Protein AF-A0ABD6RUB2-F1 (afdb_monomer)

Radius of gyration: 17.49 Å; Cα contacts (8 Å, |Δi|>4): 48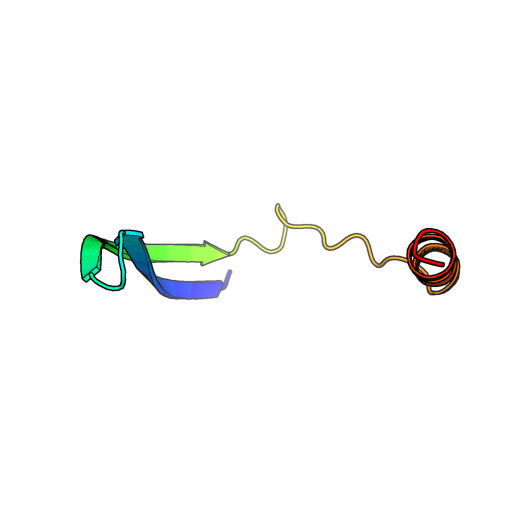; chains: 1; bounding box: 36×28×36 Å

Mean predicted aligned error: 14.31 Å

Sequence (49 aa):
MFNFSGVLSIKKDGEIIYEKKDTFTLNKEKTSYEKFTEDKIKLIQEANV

Organism: Clostridium sporogenes (NCBI:txid1509)

Secondary structure (DSSP, 8-state):
-EEEEEEEEEEETTEEEEEEEEEEEE-TTTS------HHHHHHHHHTT-

Foldseek 3Di:
DDKDWDWDFDDDPNHTPDIDIDIDDDDCVVDPPPPPDPVVVVVVVVVPD

pLDDT: mean 72.52, std 17.08, range [43.91, 96.38]

Structure (mmCIF, N/CA/C/O backbone):
data_AF-A0ABD6RUB2-F1
#
_entry.id   AF-A0ABD6RUB2-F1
#
loop_
_atom_site.group_PDB
_atom_site.id
_atom_site.type_symbol
_atom_site.label_atom_id
_atom_site.label_alt_id
_atom_site.label_comp_id
_atom_site.label_asym_id
_atom_site.label_entity_id
_atom_site.label_seq_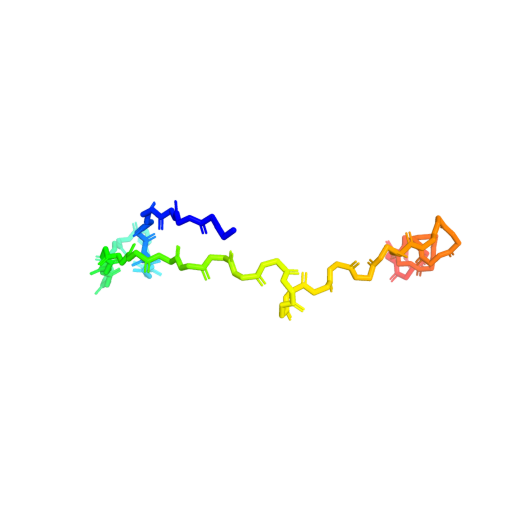id
_atom_site.pdbx_PDB_ins_code
_atom_site.Cartn_x
_atom_site.Cartn_y
_atom_site.Cartn_z
_atom_site.occupancy
_atom_site.B_iso_or_equiv
_atom_site.auth_seq_id
_atom_site.auth_comp_id
_atom_site.auth_asym_id
_atom_site.auth_atom_id
_atom_site.pdbx_PDB_model_num
ATOM 1 N N . MET A 1 1 ? 14.456 -3.842 5.373 1.00 69.00 1 MET A N 1
ATOM 2 C CA . MET A 1 1 ? 13.660 -3.310 4.247 1.00 69.00 1 MET A CA 1
ATOM 3 C C . MET A 1 1 ? 12.344 -4.064 4.227 1.00 69.00 1 MET A C 1
ATOM 5 O O . MET A 1 1 ? 12.391 -5.285 4.291 1.00 69.00 1 MET A O 1
ATOM 9 N N . PHE A 1 2 ? 11.205 -3.373 4.263 1.00 73.94 2 PHE A N 1
ATOM 10 C CA . PHE A 1 2 ? 9.888 -4.017 4.283 1.00 73.94 2 PHE A CA 1
ATOM 11 C C . PHE A 1 2 ? 9.106 -3.594 3.043 1.00 73.94 2 PHE A C 1
ATOM 13 O O . PHE A 1 2 ? 8.970 -2.399 2.793 1.00 73.94 2 PHE A O 1
ATOM 20 N N . ASN A 1 3 ? 8.614 -4.563 2.277 1.00 78.25 3 ASN A N 1
ATOM 21 C CA . ASN A 1 3 ? 7.826 -4.314 1.076 1.00 78.25 3 ASN A CA 1
ATOM 22 C C . ASN A 1 3 ? 6.376 -4.680 1.365 1.00 78.25 3 ASN A C 1
ATOM 24 O O . ASN A 1 3 ? 6.113 -5.749 1.913 1.00 78.25 3 ASN A O 1
ATOM 28 N N . PHE A 1 4 ? 5.447 -3.819 0.972 1.00 81.31 4 PHE A N 1
ATOM 29 C CA . PHE A 1 4 ? 4.023 -4.118 1.036 1.00 81.31 4 PHE A CA 1
ATOM 30 C C . PHE A 1 4 ? 3.351 -3.738 -0.276 1.00 81.31 4 PHE A C 1
ATOM 32 O O . PHE A 1 4 ? 3.733 -2.771 -0.934 1.00 81.31 4 PHE A O 1
ATOM 39 N N . SER A 1 5 ? 2.355 -4.521 -0.670 1.00 86.38 5 SER A N 1
ATOM 40 C CA . SER A 1 5 ? 1.481 -4.182 -1.785 1.00 86.38 5 SER A CA 1
ATOM 41 C C . SER A 1 5 ? 0.255 -3.459 -1.246 1.00 86.38 5 SER A C 1
ATOM 43 O O . SER A 1 5 ? -0.281 -3.804 -0.192 1.00 86.38 5 SER A O 1
ATOM 45 N N . GLY A 1 6 ? -0.159 -2.413 -1.947 1.00 87.81 6 GLY A N 1
ATOM 46 C CA . GLY A 1 6 ? -1.300 -1.600 -1.564 1.00 87.81 6 GLY A CA 1
ATOM 47 C C . GLY A 1 6 ? -2.039 -1.099 -2.789 1.00 87.81 6 GLY A C 1
ATOM 48 O O . GLY A 1 6 ? -1.530 -1.127 -3.910 1.00 87.81 6 GLY A O 1
ATOM 49 N N . VAL A 1 7 ? -3.259 -0.636 -2.562 1.00 90.62 7 VAL A N 1
ATOM 50 C CA . VAL A 1 7 ? -4.079 -0.020 -3.597 1.00 90.62 7 VAL A CA 1
ATOM 51 C C . VAL A 1 7 ? -4.284 1.439 -3.224 1.00 90.62 7 VAL A C 1
ATOM 53 O O . VAL A 1 7 ? -4.814 1.737 -2.156 1.00 90.62 7 VAL A O 1
ATOM 56 N N . LEU A 1 8 ? -3.849 2.346 -4.094 1.00 85.50 8 LEU A N 1
ATOM 57 C CA . LEU A 1 8 ? -4.182 3.760 -4.009 1.00 85.50 8 LEU A CA 1
ATOM 58 C C . LEU A 1 8 ? -5.466 3.995 -4.803 1.00 85.50 8 LEU A C 1
ATOM 60 O O . LEU A 1 8 ? -5.469 3.852 -6.025 1.00 85.50 8 LEU A O 1
ATOM 64 N N . SER A 1 9 ? -6.540 4.368 -4.114 1.00 90.38 9 SER A N 1
ATOM 65 C CA . SER A 1 9 ? -7.829 4.673 -4.734 1.00 90.38 9 SER A CA 1
ATOM 66 C C . SER A 1 9 ? -8.256 6.111 -4.447 1.00 90.38 9 SER A C 1
ATOM 68 O O . SER A 1 9 ? -8.260 6.517 -3.284 1.00 90.38 9 SER A O 1
ATOM 70 N N . ILE A 1 10 ? -8.667 6.854 -5.477 1.00 91.81 10 ILE A N 1
ATOM 71 C CA . ILE A 1 10 ? -9.317 8.165 -5.335 1.00 91.81 10 ILE A CA 1
ATOM 72 C C . ILE A 1 10 ? -10.810 7.970 -5.572 1.00 91.81 10 ILE A C 1
ATOM 74 O O . ILE A 1 10 ? -11.215 7.399 -6.588 1.00 91.81 10 ILE A O 1
ATOM 78 N N . LYS A 1 11 ? -11.618 8.456 -4.628 1.00 96.38 11 LYS A N 1
ATOM 79 C CA . LYS A 1 11 ? -13.075 8.410 -4.713 1.00 96.38 11 LYS A CA 1
ATOM 80 C C . LYS A 1 11 ? -13.656 9.800 -4.915 1.00 96.38 11 LYS A C 1
ATOM 82 O O . LYS A 1 11 ? -13.190 10.756 -4.298 1.00 96.38 11 LYS A O 1
ATOM 87 N N . LYS A 1 12 ? -14.698 9.885 -5.735 1.00 93.06 12 LYS A N 1
ATOM 88 C CA . LYS A 1 12 ? -15.548 11.062 -5.893 1.00 93.06 12 LYS A CA 1
ATOM 89 C C . LYS A 1 12 ? -17.000 10.605 -5.801 1.00 93.06 12 LYS A C 1
ATOM 91 O O . LYS A 1 12 ? -17.369 9.636 -6.449 1.00 93.06 12 LYS A O 1
ATOM 96 N N . ASP A 1 13 ? -17.779 11.255 -4.939 1.00 95.88 13 ASP A N 1
ATOM 97 C CA . ASP A 1 13 ? -19.197 10.931 -4.710 1.00 95.88 13 ASP A CA 1
ATOM 98 C C . ASP A 1 13 ? -19.445 9.452 -4.339 1.00 95.88 13 ASP A 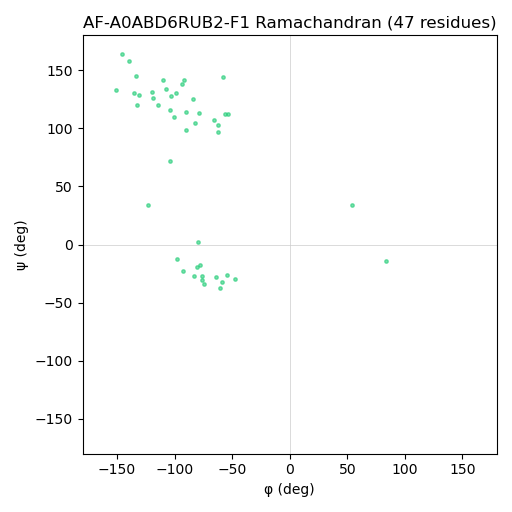C 1
ATOM 100 O O . ASP A 1 13 ? -20.448 8.847 -4.695 1.00 95.88 13 ASP A O 1
ATOM 104 N N . GLY A 1 14 ? -18.500 8.851 -3.606 1.00 92.19 14 GLY A N 1
ATOM 105 C CA . GLY A 1 14 ? -18.554 7.442 -3.199 1.00 92.19 14 GLY A CA 1
ATOM 106 C C . GLY A 1 14 ? -18.051 6.449 -4.253 1.00 92.19 14 GLY A C 1
ATOM 107 O O . GLY A 1 14 ? -17.722 5.316 -3.895 1.00 92.19 14 GLY A O 1
ATOM 108 N N . GLU A 1 15 ? -17.886 6.874 -5.506 1.00 93.06 15 GLU A N 1
ATOM 109 C CA . GLU A 1 15 ? -17.384 6.047 -6.603 1.00 93.06 15 GLU A CA 1
ATOM 110 C C . GLU A 1 15 ? -15.865 6.159 -6.752 1.00 93.06 15 GLU A C 1
ATOM 112 O O . GLU A 1 15 ? -15.278 7.230 -6.592 1.00 93.06 15 GLU A O 1
ATOM 117 N N . ILE A 1 16 ? -15.202 5.040 -7.056 1.00 94.69 16 ILE A N 1
ATOM 118 C CA . ILE A 1 16 ? -13.760 5.021 -7.328 1.00 94.69 16 ILE A CA 1
ATOM 119 C C . ILE A 1 16 ? -13.539 5.515 -8.758 1.00 94.69 16 ILE A C 1
ATOM 121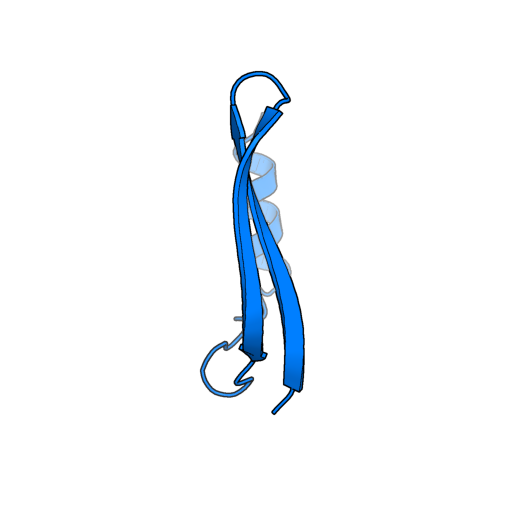 O O . ILE A 1 16 ? -13.903 4.838 -9.712 1.00 94.69 16 ILE A O 1
ATOM 125 N N . ILE A 1 17 ? -12.901 6.676 -8.900 1.00 96.31 17 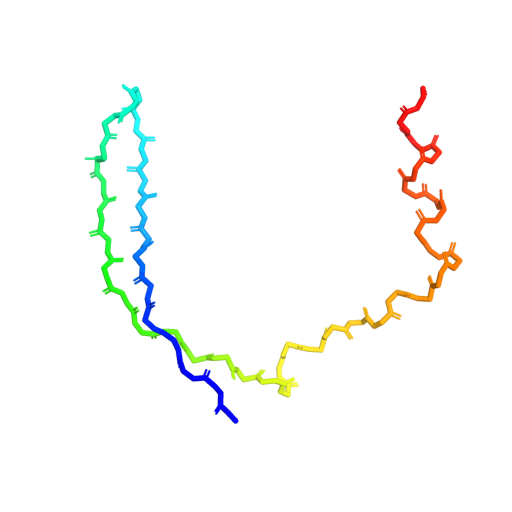ILE A N 1
ATOM 126 C CA . ILE A 1 17 ? -12.567 7.272 -10.205 1.00 96.31 17 ILE A CA 1
ATOM 127 C C . ILE A 1 17 ? -11.121 6.993 -10.629 1.00 96.31 17 ILE A C 1
ATOM 129 O O . ILE A 1 17 ? -10.741 7.237 -11.771 1.00 96.31 17 ILE A O 1
ATOM 133 N N . TYR A 1 18 ? -10.299 6.499 -9.705 1.00 93.25 18 TYR A N 1
ATOM 134 C CA . TYR A 1 18 ? -8.925 6.097 -9.964 1.00 93.25 18 TYR A CA 1
ATOM 135 C C . TYR A 1 18 ? -8.536 4.991 -8.998 1.00 93.25 18 TYR A C 1
ATOM 137 O O . TYR A 1 18 ? -8.738 5.129 -7.792 1.00 93.25 18 TYR A O 1
ATOM 145 N N . GLU A 1 19 ? -7.931 3.932 -9.523 1.00 92.62 19 GLU A N 1
ATOM 146 C CA . GLU A 1 19 ? -7.333 2.867 -8.732 1.00 92.62 19 GLU A CA 1
ATOM 147 C C . GLU A 1 19 ? -5.962 2.516 -9.308 1.00 92.62 19 GLU A C 1
ATOM 149 O O . GLU A 1 19 ? -5.820 2.268 -10.506 1.00 92.62 19 GLU A O 1
ATOM 154 N N . LYS A 1 20 ? -4.944 2.467 -8.448 1.00 90.31 20 LYS A N 1
ATOM 155 C CA . LYS A 1 20 ? -3.616 1.976 -8.799 1.00 90.31 20 LYS A CA 1
ATOM 156 C C . LYS A 1 20 ? -3.125 1.001 -7.743 1.00 90.31 20 LYS A C 1
ATOM 158 O O . LYS A 1 20 ? -2.956 1.363 -6.580 1.00 90.31 20 LYS A O 1
ATOM 163 N N . LYS A 1 21 ? -2.849 -0.231 -8.168 1.00 91.94 21 LYS A N 1
ATOM 164 C CA . LYS A 1 21 ? -2.141 -1.226 -7.357 1.00 91.94 21 LYS A CA 1
ATOM 165 C C . LYS A 1 21 ? -0.649 -0.985 -7.511 1.00 91.94 21 LYS A C 1
ATOM 167 O O . LYS A 1 21 ? -0.155 -0.943 -8.636 1.00 91.94 21 LYS A O 1
ATOM 172 N N . ASP A 1 22 ? 0.051 -0.803 -6.403 1.00 87.62 22 ASP A N 1
ATOM 173 C CA . ASP A 1 22 ? 1.489 -0.562 -6.418 1.00 87.62 22 ASP A CA 1
ATOM 174 C C . ASP A 1 22 ? 2.182 -1.322 -5.283 1.00 87.62 22 ASP A C 1
ATOM 176 O O . ASP A 1 22 ? 1.559 -1.716 -4.290 1.00 87.62 22 ASP A O 1
ATOM 180 N N . THR A 1 23 ? 3.481 -1.554 -5.454 1.00 85.38 23 THR A N 1
ATOM 181 C CA . THR A 1 23 ? 4.332 -2.153 -4.425 1.00 85.38 23 THR A CA 1
ATO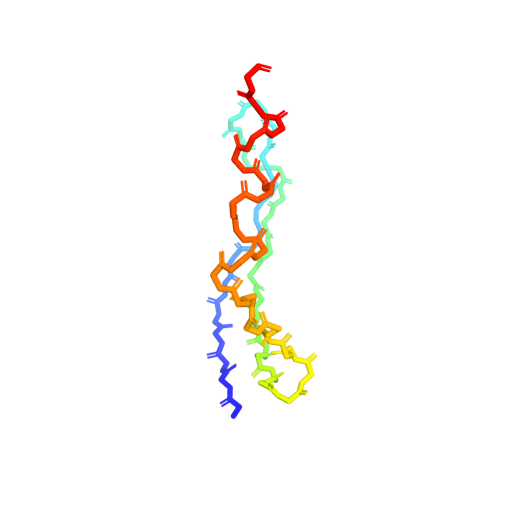M 182 C C . THR A 1 23 ? 5.188 -1.065 -3.807 1.00 85.38 23 THR A C 1
ATOM 184 O O . THR A 1 23 ? 6.045 -0.470 -4.455 1.00 85.38 23 THR A O 1
ATOM 187 N N . PHE A 1 24 ? 4.972 -0.818 -2.523 1.00 77.75 24 PHE A N 1
ATOM 188 C CA . PHE A 1 24 ? 5.658 0.216 -1.773 1.00 77.75 24 PHE A CA 1
ATOM 189 C C . PHE A 1 24 ? 6.808 -0.402 -0.985 1.00 77.75 24 PH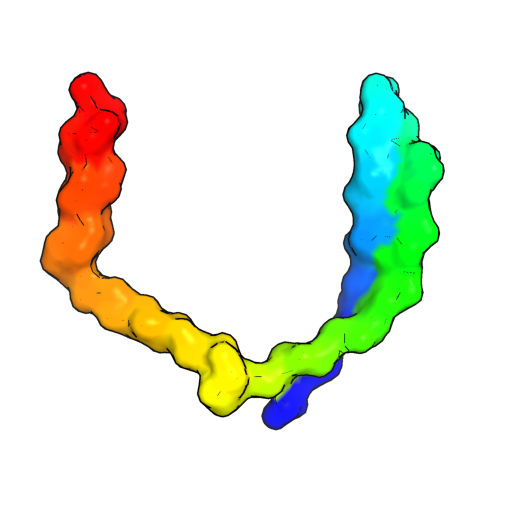E A C 1
ATOM 191 O O . PHE A 1 24 ? 6.651 -1.401 -0.278 1.00 77.75 24 PHE A O 1
ATOM 198 N N . THR A 1 25 ? 7.982 0.210 -1.104 1.00 79.69 25 THR A N 1
ATOM 199 C CA . THR A 1 25 ? 9.172 -0.176 -0.342 1.00 79.69 25 THR A CA 1
ATOM 200 C C . THR A 1 25 ? 9.337 0.783 0.829 1.00 79.69 25 THR A C 1
ATOM 202 O O . THR A 1 25 ? 9.686 1.949 0.639 1.00 79.69 25 THR A O 1
ATOM 205 N N . LEU A 1 26 ? 9.111 0.302 2.053 1.00 71.62 26 LEU A N 1
ATOM 206 C CA . LEU A 1 26 ? 9.406 1.059 3.263 1.00 71.62 26 LEU A CA 1
ATOM 207 C C . LEU A 1 26 ? 10.892 0.910 3.600 1.00 71.62 26 LEU A C 1
ATOM 209 O O . LEU A 1 26 ? 11.355 -0.125 4.107 1.00 71.62 26 LEU A O 1
ATOM 213 N N . ASN A 1 27 ? 11.647 1.973 3.328 1.00 73.94 27 ASN A N 1
ATOM 214 C CA . ASN A 1 27 ? 13.023 2.088 3.778 1.00 73.94 27 ASN A CA 1
ATOM 215 C C . ASN A 1 27 ? 13.072 2.768 5.155 1.00 73.94 27 ASN A C 1
ATOM 217 O O . ASN A 1 27 ? 13.029 3.992 5.261 1.00 73.94 27 ASN A O 1
ATOM 221 N N . LYS A 1 28 ? 13.189 1.941 6.201 1.00 63.53 28 LYS A N 1
ATOM 222 C CA . LYS A 1 28 ? 13.239 2.351 7.614 1.00 63.53 28 LYS A CA 1
ATOM 223 C C . LYS A 1 28 ? 14.329 3.393 7.912 1.00 63.53 28 LYS A C 1
ATOM 225 O O . LYS A 1 28 ? 14.167 4.163 8.846 1.00 63.53 28 LYS A O 1
ATOM 230 N N . GLU A 1 29 ? 15.404 3.434 7.125 1.00 65.44 29 GLU A N 1
ATOM 231 C CA . GLU A 1 29 ? 16.496 4.403 7.300 1.00 65.44 29 GLU A CA 1
ATOM 232 C C . GLU A 1 29 ? 16.138 5.808 6.790 1.00 65.44 29 GLU A C 1
ATOM 234 O O . GLU A 1 29 ? 16.658 6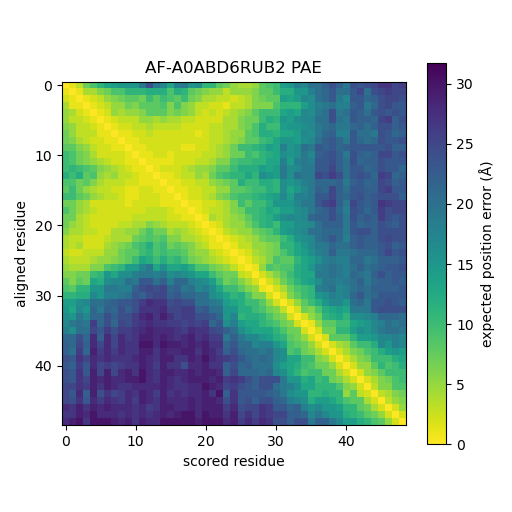.790 7.306 1.00 65.44 29 GLU A O 1
ATOM 239 N N . LYS A 1 30 ? 15.231 5.924 5.806 1.00 60.97 30 LYS A N 1
ATOM 240 C CA . LYS A 1 30 ? 14.773 7.215 5.251 1.00 60.97 30 LYS A CA 1
ATOM 241 C C . LYS A 1 30 ? 13.522 7.762 5.935 1.00 60.97 30 LYS A C 1
ATOM 243 O O . LYS A 1 30 ? 13.268 8.959 5.875 1.00 60.97 30 LYS A O 1
ATOM 248 N N . THR A 1 31 ? 12.739 6.899 6.572 1.00 54.16 31 THR A N 1
ATOM 249 C CA . THR A 1 31 ? 11.561 7.280 7.355 1.00 54.16 31 THR A CA 1
ATOM 250 C C . THR A 1 31 ? 11.905 7.187 8.836 1.00 54.16 31 THR A C 1
ATOM 252 O O . THR A 1 31 ? 11.478 6.258 9.526 1.00 54.16 31 THR A O 1
ATOM 255 N N . SER A 1 32 ? 12.727 8.114 9.332 1.00 54.94 32 SER A N 1
ATOM 256 C CA . SER A 1 32 ? 12.901 8.273 10.772 1.00 54.94 32 SER A CA 1
ATOM 257 C C . SER A 1 32 ? 11.570 8.747 11.349 1.00 54.94 32 SER A C 1
ATOM 259 O O . SER A 1 32 ? 11.169 9.892 11.150 1.00 54.94 32 SER A O 1
ATOM 261 N N . TYR A 1 33 ? 10.867 7.862 12.053 1.00 53.91 33 TYR A N 1
ATOM 262 C CA . TYR A 1 33 ? 9.895 8.302 13.041 1.00 53.91 33 TYR A CA 1
ATOM 263 C C . TYR A 1 33 ? 10.707 9.075 14.079 1.00 53.91 33 TYR A C 1
ATOM 265 O O . TYR A 1 33 ? 11.441 8.462 14.859 1.00 53.91 33 TYR A O 1
ATOM 273 N N . GLU A 1 34 ? 10.654 10.410 14.051 1.00 57.69 34 GLU A N 1
ATOM 274 C CA . GLU A 1 34 ? 11.000 11.163 15.250 1.00 57.69 34 GLU A CA 1
ATOM 275 C C . GLU A 1 34 ? 10.115 10.578 16.347 1.00 57.69 34 GLU A C 1
ATOM 277 O O . GLU A 1 34 ? 8.888 10.665 16.288 1.00 57.69 34 GLU A O 1
ATOM 282 N N . LYS A 1 35 ? 10.724 9.890 17.316 1.00 55.41 35 LYS A N 1
ATOM 283 C CA . LYS A 1 35 ? 10.020 9.561 18.548 1.00 55.41 35 LYS A CA 1
ATOM 284 C C . LYS A 1 35 ? 9.685 10.903 19.179 1.00 55.41 35 L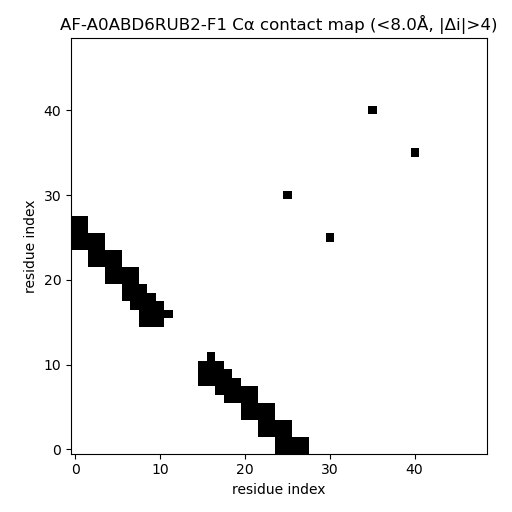YS A C 1
ATOM 286 O O . LYS A 1 35 ? 10.541 11.503 19.823 1.00 55.41 35 LYS A O 1
ATOM 291 N N . PHE A 1 36 ? 8.470 11.389 18.950 1.00 58.47 36 PHE A N 1
ATOM 292 C CA . PHE A 1 36 ? 7.928 12.481 19.733 1.00 58.47 36 PHE A CA 1
ATOM 293 C C . PHE A 1 36 ? 7.996 12.022 21.189 1.00 58.47 36 PHE A C 1
ATOM 295 O O . PHE A 1 36 ? 7.376 11.027 21.565 1.00 58.47 36 PHE A O 1
ATOM 302 N N . THR A 1 37 ? 8.846 12.676 21.976 1.00 59.66 37 THR A N 1
ATOM 303 C CA . THR A 1 37 ? 8.835 12.534 23.428 1.00 59.66 37 THR A CA 1
ATOM 304 C C . THR A 1 37 ? 7.441 12.925 23.920 1.00 59.66 37 THR A C 1
ATOM 306 O O . THR A 1 37 ? 6.813 13.811 23.332 1.00 59.66 37 THR A O 1
ATOM 309 N N . GLU A 1 38 ? 6.934 12.251 24.958 1.00 57.91 38 GLU A N 1
ATOM 310 C CA . GLU A 1 38 ? 5.582 12.471 25.512 1.00 57.91 38 GLU A CA 1
ATOM 311 C C . GLU A 1 38 ? 5.256 13.958 25.738 1.00 57.91 38 GLU A C 1
ATOM 313 O O . GLU A 1 38 ? 4.114 14.378 25.552 1.00 57.91 38 GLU A O 1
ATOM 318 N N . ASP A 1 39 ? 6.272 14.776 26.023 1.00 54.72 39 ASP A N 1
ATOM 319 C CA . ASP A 1 39 ? 6.155 16.225 26.204 1.00 54.72 39 ASP A CA 1
ATOM 320 C C . ASP A 1 39 ? 5.599 16.976 24.982 1.00 54.72 39 ASP A C 1
ATOM 322 O O . ASP A 1 39 ? 4.881 17.962 25.144 1.00 54.72 39 ASP A O 1
ATOM 326 N N . LYS A 1 40 ? 5.868 16.521 23.747 1.00 51.41 40 LYS A N 1
ATOM 327 C CA . LYS A 1 40 ? 5.353 17.178 22.528 1.00 51.41 40 LYS A CA 1
ATOM 328 C C . LYS A 1 40 ? 3.903 16.806 22.202 1.00 51.41 40 LYS A C 1
ATOM 330 O O . LYS A 1 40 ? 3.250 17.541 21.467 1.00 51.41 40 LYS A O 1
ATOM 335 N N . ILE A 1 41 ? 3.387 15.696 22.736 1.00 54.69 41 ILE A N 1
ATOM 336 C CA . ILE A 1 41 ? 2.017 15.230 22.454 1.00 54.69 41 ILE A CA 1
ATOM 337 C C . ILE A 1 41 ? 0.985 16.091 23.203 1.00 54.69 41 ILE A C 1
ATOM 339 O O . ILE A 1 41 ? -0.076 16.383 22.651 1.00 54.69 41 ILE A O 1
ATOM 343 N N . LYS A 1 42 ? 1.318 16.583 24.407 1.00 54.53 42 LYS A N 1
ATOM 344 C CA . LYS A 1 42 ? 0.438 17.479 25.184 1.00 54.53 42 LYS A CA 1
ATOM 345 C C . LYS A 1 42 ? 0.121 18.797 24.466 1.00 54.53 42 LYS A C 1
ATOM 347 O O . LYS A 1 42 ? -1.019 19.244 24.504 1.00 54.53 42 LYS A O 1
ATOM 352 N N . LEU A 1 43 ? 1.086 19.369 23.741 1.00 52.94 43 LEU A N 1
ATOM 353 C CA . LEU A 1 43 ? 0.920 20.641 23.017 1.00 52.94 43 LEU A CA 1
ATOM 354 C C . LEU A 1 43 ? -0.116 20.582 21.882 1.00 52.94 43 LEU A C 1
ATOM 356 O O . LEU A 1 43 ? -0.722 21.597 21.556 1.00 52.94 43 LEU A O 1
ATOM 360 N N . ILE A 1 44 ? -0.337 19.410 21.278 1.00 53.53 44 ILE A N 1
ATOM 361 C CA . ILE A 1 44 ? -1.303 19.255 20.176 1.00 53.53 44 ILE A CA 1
ATOM 362 C C . ILE A 1 44 ? -2.731 19.069 20.715 1.00 53.53 44 ILE A C 1
ATOM 364 O O . ILE A 1 44 ? -3.691 19.439 20.045 1.00 53.53 44 ILE A O 1
ATOM 368 N N . GLN A 1 45 ? -2.887 18.538 21.932 1.00 52.44 45 GLN A N 1
ATOM 369 C CA . GLN A 1 45 ? -4.203 18.378 22.559 1.00 52.44 45 GLN A CA 1
ATOM 370 C C . GLN A 1 45 ? -4.769 19.698 23.104 1.00 52.44 45 GLN A C 1
ATOM 372 O O . GLN A 1 45 ? -5.982 19.878 23.071 1.00 52.44 45 GLN A O 1
ATOM 377 N N . GLU A 1 46 ? -3.927 20.638 23.545 1.00 52.50 46 GLU A N 1
ATOM 378 C CA . GLU A 1 46 ? -4.386 21.938 24.072 1.00 52.50 46 GLU A CA 1
ATOM 379 C C . GLU A 1 46 ? -4.802 22.945 22.986 1.00 52.50 46 GLU A C 1
ATOM 381 O O . GLU A 1 46 ? -5.535 23.882 23.279 1.00 52.50 46 GLU A O 1
ATOM 386 N N . ALA A 1 47 ? -4.401 22.749 21.725 1.00 53.53 47 ALA A N 1
ATOM 387 C CA . ALA A 1 47 ? -4.787 23.634 20.619 1.00 53.53 47 ALA A CA 1
ATOM 388 C C . ALA A 1 47 ? -6.208 23.373 20.073 1.00 53.53 47 ALA A C 1
ATOM 390 O O . ALA A 1 47 ? -6.608 24.003 19.097 1.00 53.53 47 ALA A O 1
ATOM 391 N N . ASN A 1 48 ? -6.949 22.431 20.668 1.00 46.66 48 ASN A N 1
ATOM 392 C CA . ASN A 1 48 ? -8.261 21.981 20.196 1.00 46.66 48 ASN A CA 1
ATOM 393 C C . ASN A 1 48 ? -9.374 22.126 21.258 1.00 46.66 48 ASN A C 1
ATOM 395 O O . ASN A 1 48 ? -10.295 21.307 21.302 1.00 46.66 48 ASN A O 1
ATOM 399 N N . VAL A 1 49 ? -9.290 23.165 22.102 1.00 43.91 49 VAL A N 1
ATOM 400 C CA . VAL A 1 49 ? -10.401 23.656 22.943 1.00 43.91 49 VAL A CA 1
ATOM 401 C C . VAL A 1 49 ? -10.845 25.027 22.454 1.00 43.91 49 VAL A C 1
ATOM 403 O O . VAL A 1 49 ? -9.960 25.893 22.278 1.00 43.91 49 VAL A O 1
#

Solvent-accessible surface area (backbone atoms only — not comparable to full-atom values): 3313 Å² total; per-residue (Å²): 126,50,74,48,76,48,72,54,69,48,68,56,96,89,40,76,79,41,77,44,80,47,78,46,76,50,50,66,85,79,56,69,74,75,76,74,54,75,76,62,56,56,63,64,60,65,76,74,117

Nearest PDB structures (foldseek):
  7r1c-assembly1_N  TM=4.486E-01  e=5.312E+00  Priestia megaterium NBRC 15308 = ATCC 14581